Protein AF-A0A957PDN6-F1 (afdb_monomer_lite)

Foldseek 3Di:
DDCPVVDDPVCVPDDDDPLVVVVVCCPDPPDDDPSDPDDDPVPDPVVVVVVVVVVCCVPVNCVVVDDDDPVDDVVVVVVD

Radius of gyration: 20.52 Å; chains: 1; bounding box: 50×41×38 Å

Secondary structure (DSSP, 8-state):
---GGGS-GGGGG----HHHHHHHHHTSTT---SS--PPPGGGS-HHHHHHHHHHHHHHHGGGGGS---TT--HHHHTT-

pLDDT: mean 91.43, std 7.31, range [56.94, 98.62]

Sequence (80 aa):
MSFEHLLADRTGGMKVNAIREILKVVSQPGMISLAGGLPSPDSFPMQIMTELTNTVLTKYGSRALQYDATEGFAPLLTAL

Structure (mmCIF, N/CA/C/O backbone):
data_AF-A0A957PDN6-F1
#
_entry.id   AF-A0A957PDN6-F1
#
loop_
_atom_site.group_PDB
_atom_site.id
_atom_site.type_symbol
_atom_site.label_atom_id
_atom_site.label_alt_id
_atom_site.label_comp_id
_atom_site.label_asym_id
_atom_site.label_entity_id
_atom_site.label_seq_id
_atom_site.pdbx_PDB_ins_code
_atom_site.Cartn_x
_atom_site.Cartn_y
_atom_site.Cartn_z
_atom_site.occupancy
_atom_site.B_iso_or_equiv
_atom_site.auth_seq_id
_atom_site.auth_comp_id
_atom_site.auth_asym_id
_atom_site.auth_atom_id
_atom_site.pdbx_PDB_model_num
ATOM 1 N N . MET A 1 1 ? 31.972 -8.814 -9.351 1.00 56.94 1 MET A N 1
ATOM 2 C CA . MET A 1 1 ? 31.845 -10.196 -8.839 1.00 56.94 1 MET A CA 1
ATOM 3 C C . MET A 1 1 ? 30.680 -10.827 -9.588 1.00 56.94 1 MET A C 1
ATOM 5 O O . MET A 1 1 ? 29.646 -10.178 -9.656 1.00 56.94 1 MET A O 1
ATOM 9 N N . SER A 1 2 ? 30.872 -11.981 -10.234 1.00 81.81 2 SER A N 1
ATOM 10 C CA . SER A 1 2 ? 29.825 -12.671 -11.009 1.00 81.81 2 SER A CA 1
ATOM 11 C C . SER A 1 2 ? 29.096 -13.654 -10.093 1.00 81.81 2 SER A C 1
ATOM 13 O O . SER A 1 2 ? 29.736 -14.499 -9.468 1.00 81.81 2 SER A O 1
ATOM 15 N N . PHE A 1 3 ? 27.775 -13.508 -9.982 1.00 88.69 3 PHE A N 1
ATOM 16 C CA . PHE A 1 3 ? 26.909 -14.338 -9.133 1.00 88.69 3 PHE A CA 1
ATOM 17 C C . PHE A 1 3 ? 25.919 -15.172 -9.950 1.00 88.69 3 PHE A C 1
ATOM 19 O O . PHE A 1 3 ? 25.120 -15.901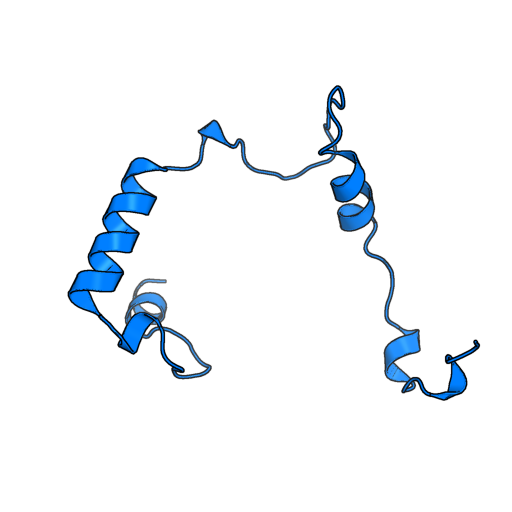 -9.370 1.00 88.69 3 PHE A O 1
ATOM 26 N N . GLU A 1 4 ? 25.960 -15.090 -11.283 1.00 88.38 4 GLU A N 1
ATOM 27 C CA . GLU A 1 4 ? 24.980 -15.735 -12.161 1.00 88.38 4 GLU A CA 1
ATOM 28 C C . GLU A 1 4 ? 24.910 -17.252 -11.941 1.00 88.38 4 GLU A C 1
ATOM 30 O O . GLU A 1 4 ? 23.829 -17.829 -11.964 1.00 88.38 4 GLU A O 1
ATOM 35 N N . HIS A 1 5 ? 26.046 -17.886 -11.644 1.00 90.69 5 HIS A N 1
ATOM 36 C CA . HIS A 1 5 ? 26.148 -19.323 -11.381 1.00 90.69 5 HIS A CA 1
ATOM 37 C C . HIS A 1 5 ? 25.493 -19.780 -10.063 1.00 90.69 5 HIS A C 1
ATOM 39 O O . HIS A 1 5 ? 25.315 -20.977 -9.861 1.00 90.69 5 HIS A O 1
ATOM 45 N N . LEU A 1 6 ? 25.159 -18.855 -9.154 1.00 94.88 6 LEU A N 1
ATOM 46 C CA . LEU A 1 6 ? 24.463 -19.157 -7.896 1.00 94.88 6 LEU A CA 1
ATOM 47 C C . LEU A 1 6 ? 22.939 -19.095 -8.039 1.00 94.88 6 LEU A C 1
ATOM 49 O O . LEU A 1 6 ? 22.213 -19.427 -7.100 1.00 94.88 6 LEU A O 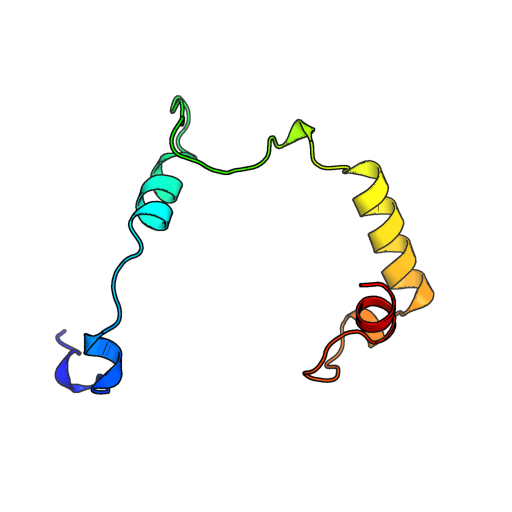1
ATOM 53 N N . LEU A 1 7 ? 22.443 -18.607 -9.175 1.00 94.31 7 LEU A N 1
ATOM 54 C CA . LEU A 1 7 ? 21.020 -18.415 -9.390 1.00 94.31 7 LEU A CA 1
ATOM 55 C C . LEU A 1 7 ? 20.349 -19.733 -9.790 1.00 94.31 7 LEU A C 1
ATOM 57 O O . LEU A 1 7 ? 20.896 -20.528 -10.546 1.00 94.31 7 LEU A O 1
ATOM 61 N N . ALA A 1 8 ? 19.134 -19.954 -9.290 1.00 95.38 8 ALA A N 1
ATOM 62 C CA . ALA A 1 8 ? 18.310 -21.092 -9.687 1.00 95.38 8 ALA A CA 1
ATOM 63 C C . ALA A 1 8 ? 17.686 -20.860 -11.071 1.00 95.38 8 ALA A C 1
ATOM 65 O O . ALA A 1 8 ? 17.240 -19.751 -11.341 1.00 95.38 8 ALA A O 1
ATOM 66 N N . ASP A 1 9 ? 17.508 -21.906 -11.879 1.00 94.44 9 ASP A N 1
ATOM 67 C CA . ASP A 1 9 ? 17.012 -21.825 -13.269 1.00 94.44 9 ASP A CA 1
ATOM 68 C C . ASP A 1 9 ? 15.779 -20.927 -13.475 1.00 94.44 9 ASP A C 1
ATOM 70 O O . ASP A 1 9 ? 15.682 -20.185 -14.454 1.00 94.44 9 ASP A O 1
ATOM 74 N N . ARG A 1 10 ? 14.842 -20.927 -12.515 1.00 93.81 10 ARG A N 1
ATOM 75 C CA . ARG A 1 10 ? 13.632 -20.086 -12.556 1.00 93.81 10 ARG A CA 1
ATOM 76 C C . 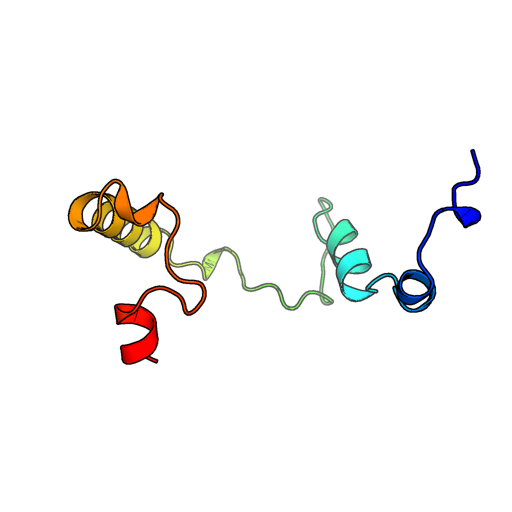ARG A 1 10 ? 13.920 -18.583 -12.656 1.00 93.81 10 ARG A C 1
ATOM 78 O O . ARG A 1 10 ? 13.052 -17.830 -13.093 1.00 93.81 10 ARG A O 1
ATOM 85 N N . THR A 1 11 ? 15.104 -18.123 -12.254 1.00 93.94 11 THR A N 1
ATOM 86 C CA . THR A 1 11 ? 15.476 -16.706 -12.340 1.00 93.94 11 THR A CA 1
ATOM 87 C C . THR A 1 11 ? 15.707 -16.263 -13.780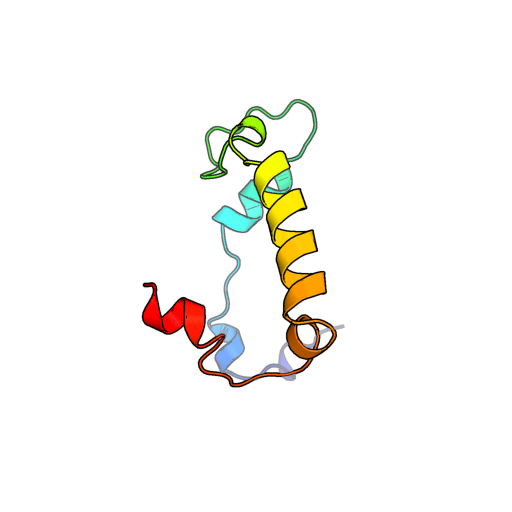 1.00 93.94 11 THR A C 1
ATOM 89 O O . THR A 1 11 ? 15.545 -15.081 -14.063 1.00 93.94 11 THR A O 1
ATOM 92 N N . GLY A 1 12 ? 16.018 -17.178 -14.708 1.00 91.06 12 GLY A N 1
ATOM 93 C CA . GLY A 1 12 ? 16.229 -16.848 -16.122 1.00 91.06 12 GLY A CA 1
ATOM 94 C C . GLY A 1 12 ? 14.986 -16.268 -16.812 1.00 91.06 12 GLY A C 1
ATOM 95 O O . GLY A 1 12 ? 15.103 -15.520 -17.779 1.00 9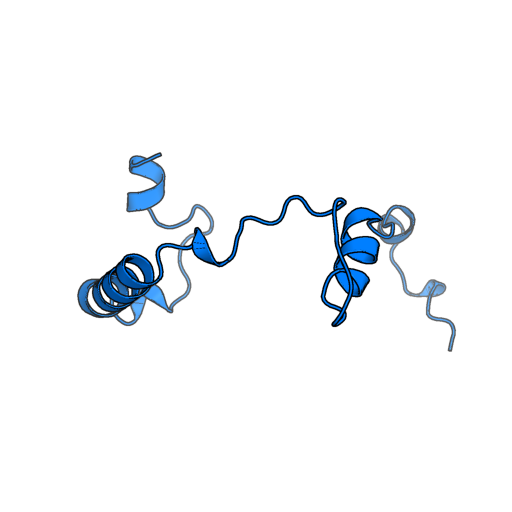1.06 12 GLY A O 1
ATOM 96 N N . GLY A 1 13 ? 13.789 -16.565 -16.294 1.00 90.94 13 GLY A N 1
ATOM 97 C CA . GLY A 1 13 ? 12.529 -15.997 -16.781 1.00 90.94 13 GLY A CA 1
ATOM 98 C C . GLY A 1 13 ? 12.173 -14.628 -16.190 1.00 90.94 13 GLY A C 1
ATOM 99 O O . GLY A 1 13 ? 11.243 -13.981 -16.672 1.00 90.94 13 GLY A O 1
ATOM 100 N N . MET A 1 14 ? 12.878 -14.174 -15.150 1.00 94.44 14 MET A N 1
ATOM 101 C CA . MET A 1 14 ? 12.593 -12.896 -14.499 1.00 94.44 14 MET A CA 1
ATOM 102 C C . MET A 1 14 ? 13.082 -11.739 -15.375 1.00 94.44 14 MET A C 1
ATOM 104 O O . MET A 1 14 ? 14.233 -11.706 -15.801 1.00 94.44 14 MET A O 1
ATOM 108 N N . LYS A 1 15 ? 12.205 -10.766 -15.640 1.00 91.88 15 LYS A N 1
ATOM 109 C CA . LYS A 1 15 ? 12.504 -9.595 -16.475 1.00 91.88 15 LYS A CA 1
ATOM 110 C C . LYS A 1 15 ? 12.189 -8.302 -15.744 1.00 91.88 15 LYS A C 1
ATOM 112 O O . LYS A 1 15 ? 11.345 -8.253 -14.850 1.00 91.88 15 LYS A O 1
ATOM 117 N N . VAL A 1 16 ? 12.847 -7.236 -16.182 1.00 89.31 16 VAL A N 1
ATOM 118 C CA . VAL A 1 16 ? 12.530 -5.876 -15.752 1.00 89.31 16 VAL A CA 1
ATOM 119 C C . VAL A 1 16 ? 11.138 -5.493 -16.262 1.00 89.31 16 VAL A C 1
ATOM 121 O O . VAL A 1 16 ? 10.778 -5.777 -17.404 1.00 89.31 16 VAL A O 1
ATOM 124 N N . ASN A 1 17 ? 10.347 -4.841 -15.411 1.00 90.81 17 ASN A N 1
ATOM 125 C CA . ASN A 1 17 ? 9.036 -4.325 -15.783 1.00 90.81 17 ASN A CA 1
ATOM 126 C C . ASN A 1 17 ? 9.188 -2.897 -16.331 1.00 90.81 17 ASN A C 1
ATOM 128 O O . ASN A 1 17 ? 9.494 -1.976 -15.576 1.00 90.81 17 ASN A O 1
ATOM 132 N N . ALA A 1 18 ? 8.944 -2.713 -17.630 1.00 87.94 18 ALA A N 1
ATOM 133 C CA . ALA A 1 18 ? 9.098 -1.420 -18.300 1.00 87.94 18 ALA A CA 1
ATOM 134 C C . ALA A 1 18 ? 8.226 -0.303 -17.690 1.00 87.94 18 ALA A C 1
ATOM 136 O O . ALA A 1 18 ? 8.689 0.828 -17.571 1.00 87.94 18 ALA A O 1
ATOM 137 N N . ILE A 1 19 ? 7.006 -0.613 -17.230 1.00 87.69 19 ILE A N 1
ATOM 138 C CA . ILE A 1 19 ? 6.126 0.361 -16.556 1.00 87.69 19 ILE A CA 1
ATOM 139 C C . ILE A 1 19 ? 6.769 0.831 -15.245 1.00 87.69 19 ILE A C 1
ATOM 141 O O . ILE A 1 19 ? 6.779 2.025 -14.950 1.00 87.69 19 ILE A O 1
ATOM 145 N N . ARG A 1 20 ? 7.370 -0.087 -14.474 1.00 87.06 20 ARG A N 1
ATOM 146 C CA . ARG A 1 20 ? 8.093 0.272 -13.242 1.00 87.06 20 ARG A CA 1
ATOM 147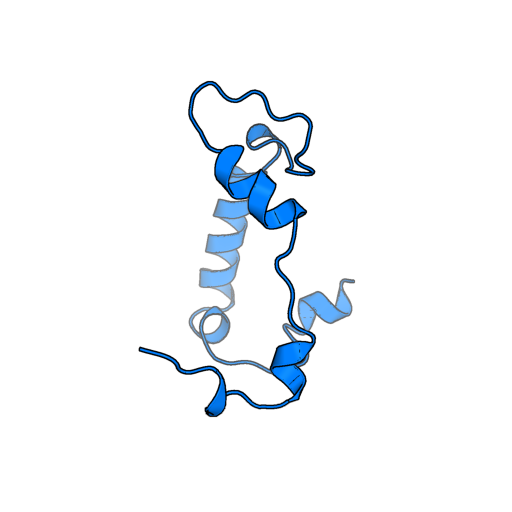 C C . ARG A 1 20 ? 9.321 1.138 -13.518 1.00 87.06 20 ARG A C 1
ATOM 149 O O . ARG A 1 20 ? 9.600 2.014 -12.709 1.00 87.06 20 ARG A O 1
ATOM 156 N N . GLU A 1 21 ? 10.034 0.925 -14.625 1.00 88.31 21 GLU A N 1
ATOM 157 C CA . GLU A 1 21 ? 11.176 1.776 -14.998 1.00 88.31 21 GLU A CA 1
ATOM 158 C C . GLU A 1 21 ? 10.737 3.196 -15.351 1.00 88.31 21 GLU A C 1
ATOM 160 O O . GLU A 1 21 ? 11.348 4.154 -14.884 1.00 88.31 21 GLU A O 1
ATOM 165 N N . ILE A 1 22 ? 9.633 3.338 -16.089 1.00 86.94 22 ILE A N 1
ATOM 166 C CA . ILE A 1 22 ? 9.051 4.647 -16.403 1.00 86.94 22 ILE A CA 1
ATOM 167 C C . ILE A 1 22 ? 8.679 5.382 -15.110 1.00 86.94 22 ILE A C 1
ATOM 169 O O . ILE A 1 22 ? 9.066 6.536 -14.929 1.00 86.94 22 ILE A O 1
ATOM 173 N N . LEU A 1 23 ? 8.005 4.707 -14.170 1.00 85.06 23 LEU A N 1
ATOM 174 C CA . LEU A 1 23 ? 7.581 5.308 -12.898 1.00 85.06 23 LEU A CA 1
ATOM 175 C C . LEU A 1 23 ? 8.738 5.864 -12.050 1.00 85.06 23 LEU A C 1
ATOM 177 O O . LEU A 1 23 ? 8.515 6.809 -11.300 1.00 85.06 23 LEU A O 1
ATOM 181 N N . LYS A 1 24 ? 9.974 5.359 -12.187 1.00 83.69 24 LYS A N 1
ATOM 182 C CA . LYS A 1 24 ? 11.144 5.927 -11.483 1.00 83.69 24 LYS A CA 1
ATOM 183 C C . LYS A 1 24 ? 11.452 7.363 -11.910 1.00 83.69 24 LYS A C 1
ATOM 185 O O . LYS A 1 24 ? 12.000 8.129 -11.124 1.00 83.69 24 LYS A O 1
ATOM 190 N N . VAL A 1 25 ? 11.131 7.709 -13.154 1.00 84.12 25 VAL A N 1
ATOM 191 C CA . VAL A 1 25 ? 11.431 9.017 -13.752 1.00 84.12 25 VAL A CA 1
ATOM 192 C C . VAL A 1 25 ? 10.239 9.970 -13.615 1.00 84.12 25 VAL A C 1
ATOM 194 O O . VAL A 1 25 ? 10.424 11.180 -13.543 1.00 84.12 25 VAL A O 1
ATOM 197 N N . VAL A 1 26 ? 9.017 9.436 -13.501 1.00 83.12 26 VAL A N 1
ATOM 198 C CA . VAL A 1 26 ? 7.776 10.220 -13.337 1.00 83.12 26 VAL A CA 1
ATOM 199 C C . VAL A 1 26 ? 7.804 11.133 -12.108 1.00 83.12 26 VAL A C 1
ATOM 201 O O . VAL A 1 26 ? 7.237 12.218 -12.151 1.00 83.12 26 VAL A O 1
ATOM 204 N N . SER A 1 27 ? 8.488 10.730 -11.038 1.00 76.69 27 SER A N 1
ATOM 205 C CA . SER A 1 27 ? 8.581 11.503 -9.792 1.00 76.69 27 SER A CA 1
ATOM 206 C C . SER A 1 27 ? 9.593 12.656 -9.839 1.00 76.69 27 SER A C 1
ATOM 208 O O . SER A 1 27 ? 9.778 13.342 -8.834 1.00 76.69 27 SER A O 1
ATOM 210 N N . GLN A 1 28 ? 10.307 12.848 -10.954 1.00 85.50 28 GLN A N 1
ATOM 211 C CA . GLN A 1 28 ? 11.313 13.902 -11.068 1.00 85.50 28 GLN A CA 1
ATOM 212 C C . GLN A 1 28 ? 10.648 15.287 -11.150 1.00 85.50 28 GLN A C 1
ATOM 214 O O . GLN A 1 28 ? 9.733 15.474 -11.956 1.00 85.50 28 GLN A O 1
ATOM 219 N N . PRO A 1 29 ? 11.107 16.282 -10.366 1.00 86.25 29 PRO A N 1
ATOM 220 C CA . PRO A 1 29 ? 10.590 17.644 -10.460 1.00 86.25 29 PRO A CA 1
ATOM 221 C C . PRO A 1 29 ? 10.658 18.182 -11.896 1.00 86.25 29 PRO A C 1
ATOM 223 O O . PRO A 1 29 ? 11.690 18.081 -12.554 1.00 86.25 29 PRO A O 1
ATOM 226 N N . GLY A 1 30 ? 9.555 18.758 -12.378 1.00 87.50 30 GLY A N 1
ATOM 227 C CA . GLY A 1 30 ? 9.439 19.290 -13.742 1.00 87.50 30 GLY A CA 1
ATOM 228 C C . GLY A 1 30 ? 9.010 18.273 -14.808 1.00 87.50 30 GLY A C 1
ATOM 229 O O . GLY A 1 30 ? 8.745 18.673 -15.939 1.00 87.50 30 GLY A O 1
ATOM 230 N N . MET A 1 31 ? 8.889 16.983 -14.472 1.00 86.44 31 MET A N 1
ATOM 231 C CA . MET A 1 31 ? 8.351 15.968 -15.378 1.00 86.44 31 MET A CA 1
ATOM 232 C C . MET A 1 31 ? 6.823 16.073 -15.485 1.00 86.44 31 MET A C 1
ATOM 234 O O . MET A 1 31 ? 6.119 16.075 -14.477 1.00 86.44 31 MET A O 1
ATOM 238 N N . ILE A 1 32 ? 6.297 16.083 -16.713 1.00 86.94 32 ILE A N 1
ATOM 239 C CA . ILE A 1 32 ? 4.862 15.923 -16.984 1.00 86.94 32 ILE A CA 1
ATOM 240 C C . ILE A 1 32 ? 4.650 14.501 -17.497 1.00 86.94 32 ILE A C 1
ATOM 242 O O . ILE A 1 32 ? 4.953 14.188 -18.648 1.00 86.94 32 ILE A O 1
ATOM 246 N N . SER A 1 33 ? 4.152 13.619 -16.633 1.00 82.88 33 SER A N 1
ATOM 247 C CA . SER A 1 33 ? 3.903 12.224 -16.996 1.00 82.88 33 SER A CA 1
ATOM 248 C C . SER A 1 33 ? 2.484 12.016 -17.508 1.00 82.88 33 SER A C 1
ATOM 250 O O . SER A 1 33 ? 1.521 12.182 -16.767 1.00 82.88 33 SER A O 1
ATOM 252 N N . LEU A 1 34 ? 2.375 11.566 -18.759 1.00 84.81 34 LEU A N 1
ATOM 253 C CA . LEU A 1 34 ? 1.144 11.016 -19.343 1.00 84.81 34 LEU A CA 1
ATOM 254 C C . LEU A 1 34 ? 1.168 9.478 -19.404 1.00 84.81 34 LEU A C 1
ATOM 256 O O . LEU A 1 34 ? 0.267 8.858 -19.959 1.00 84.81 34 LEU A O 1
ATOM 260 N N . ALA A 1 35 ? 2.227 8.859 -18.875 1.00 76.94 35 ALA A N 1
ATOM 261 C CA . ALA A 1 35 ? 2.455 7.418 -18.946 1.00 76.94 35 ALA A CA 1
ATOM 262 C C . ALA A 1 35 ? 1.903 6.658 -17.727 1.00 76.94 35 ALA A C 1
ATOM 264 O O . ALA A 1 35 ? 1.733 5.441 -17.779 1.00 76.94 35 ALA A O 1
ATOM 265 N N . GLY A 1 36 ? 1.682 7.353 -16.607 1.00 68.62 36 GLY A N 1
ATOM 266 C CA . GLY A 1 36 ? 1.287 6.738 -15.343 1.00 68.62 36 GLY A CA 1
ATOM 267 C C . GLY A 1 36 ? -0.222 6.531 -15.223 1.00 68.62 36 GLY A C 1
ATOM 268 O O . GLY A 1 36 ? -0.987 7.474 -15.370 1.00 68.62 36 GLY A O 1
ATOM 269 N N . GLY A 1 37 ? -0.644 5.321 -14.844 1.00 78.44 37 GLY A N 1
ATOM 270 C CA . GLY A 1 37 ? -1.992 5.033 -14.326 1.00 78.44 37 GLY A CA 1
ATOM 271 C C . GLY A 1 37 ? -2.128 5.347 -12.831 1.00 78.44 37 GLY A C 1
ATOM 272 O O . GLY A 1 37 ? -2.756 4.588 -12.097 1.00 78.44 37 GLY A O 1
ATOM 273 N N . LEU A 1 38 ? -1.454 6.400 -12.360 1.00 83.25 38 LEU A N 1
ATOM 274 C CA . LEU A 1 38 ? -1.473 6.812 -10.958 1.00 83.25 38 LEU A CA 1
ATOM 275 C C . LEU A 1 38 ? -2.745 7.632 -10.697 1.00 83.25 38 LEU A C 1
ATOM 277 O O . LEU A 1 38 ? -2.999 8.587 -11.433 1.00 83.25 38 LEU A O 1
ATOM 281 N N . PRO A 1 39 ? -3.534 7.308 -9.660 1.00 88.19 39 PRO A N 1
ATOM 282 C CA . PRO A 1 39 ? -4.613 8.182 -9.219 1.00 88.19 39 PRO A CA 1
ATOM 283 C C . PRO A 1 39 ? -4.080 9.567 -8.835 1.00 88.19 39 PRO A C 1
ATOM 285 O O . PRO A 1 39 ? -2.947 9.696 -8.364 1.00 88.19 39 PRO A O 1
ATOM 288 N N . SER A 1 40 ? -4.910 10.598 -8.999 1.00 89.25 40 SER A N 1
ATOM 289 C CA . SER A 1 40 ? -4.571 11.942 -8.522 1.00 89.25 40 SER A CA 1
ATOM 290 C C . SER A 1 40 ? -4.369 11.927 -6.998 1.00 89.25 40 SER A C 1
ATOM 292 O O . SER A 1 40 ? -5.240 11.395 -6.303 1.00 89.25 40 SER A O 1
ATOM 294 N N . PRO A 1 41 ? -3.299 12.533 -6.449 1.00 89.50 41 PRO A N 1
ATOM 295 C CA . PRO A 1 41 ? -3.121 12.659 -5.001 1.00 89.50 41 PRO A CA 1
ATOM 296 C C . PRO A 1 41 ? -4.316 13.322 -4.304 1.00 89.50 41 PRO A C 1
ATOM 298 O O . PRO A 1 41 ? -4.715 12.892 -3.225 1.00 89.50 41 PRO A O 1
ATOM 301 N N . ASP A 1 42 ? -4.945 14.297 -4.965 1.00 93.75 42 ASP A N 1
ATOM 302 C CA . ASP A 1 42 ? -6.105 15.025 -4.434 1.00 93.75 42 ASP A CA 1
ATOM 303 C C . ASP A 1 42 ? -7.370 14.158 -4.363 1.00 93.75 42 ASP A C 1
ATOM 305 O O . ASP A 1 42 ? -8.328 14.501 -3.675 1.00 93.75 42 ASP A O 1
ATOM 309 N N . SER A 1 43 ? -7.389 13.020 -5.067 1.00 95.06 43 SER A N 1
ATOM 310 C CA . SER A 1 43 ? -8.504 12.069 -5.002 1.00 95.06 43 SER A CA 1
ATOM 311 C C . SER A 1 43 ? -8.452 11.163 -3.772 1.00 95.06 43 SER A C 1
ATOM 313 O O . SER A 1 43 ? -9.428 10.468 -3.484 1.00 95.06 43 SER A O 1
ATOM 315 N N . PHE A 1 44 ? -7.339 11.150 -3.031 1.00 95.94 44 PHE A N 1
ATOM 316 C CA . PHE A 1 44 ? -7.222 10.316 -1.844 1.00 95.94 44 PHE A CA 1
ATOM 317 C C . PHE A 1 44 ? -8.039 10.901 -0.679 1.00 95.94 44 PHE A C 1
ATOM 319 O O . PHE A 1 44 ? -7.818 12.048 -0.284 1.00 95.94 44 PHE A O 1
ATOM 326 N N . PRO A 1 45 ? -8.965 10.127 -0.075 1.00 96.94 45 PRO A N 1
ATOM 327 C CA . PRO A 1 45 ? -9.857 10.618 0.973 1.00 96.94 45 PRO A CA 1
ATOM 328 C C . PRO A 1 45 ? -9.137 10.679 2.332 1.00 96.94 45 PRO A C 1
ATOM 330 O O . PRO A 1 45 ? -9.423 9.907 3.247 1.00 96.94 45 PRO A O 1
ATOM 333 N N . MET A 1 46 ? -8.180 11.601 2.472 1.00 97.56 46 MET A N 1
ATOM 334 C CA . MET A 1 46 ? -7.246 11.661 3.607 1.00 97.56 46 MET A CA 1
ATOM 335 C C . MET A 1 46 ? -7.927 11.782 4.976 1.00 97.56 46 MET A C 1
ATOM 337 O O . MET A 1 46 ? -7.445 11.211 5.959 1.00 97.56 46 MET A O 1
ATOM 341 N N . GLN A 1 47 ? -9.065 12.477 5.044 1.00 97.88 47 GLN A N 1
ATOM 342 C CA . GLN A 1 47 ? -9.841 12.589 6.278 1.00 97.88 47 GLN A CA 1
ATOM 343 C C . GLN A 1 47 ? -10.396 11.224 6.709 1.00 97.88 47 GLN A C 1
ATOM 345 O O . GLN A 1 47 ? -10.129 10.768 7.821 1.00 97.88 47 GLN A O 1
ATOM 350 N N . ILE A 1 48 ? -11.087 10.534 5.798 1.00 98.12 48 ILE A N 1
ATOM 351 C CA . ILE A 1 48 ? -11.685 9.218 6.059 1.00 98.12 48 ILE A CA 1
ATOM 352 C C . ILE A 1 48 ? -10.593 8.195 6.391 1.00 98.12 48 ILE A C 1
ATOM 354 O O . ILE A 1 48 ? -10.751 7.399 7.312 1.00 98.12 48 ILE A O 1
ATOM 358 N N . MET A 1 49 ? -9.451 8.241 5.697 1.00 98.00 49 MET A N 1
ATOM 359 C CA . MET A 1 49 ? -8.314 7.358 5.981 1.00 98.00 49 MET A CA 1
ATOM 360 C C . MET A 1 49 ? -7.802 7.520 7.417 1.00 98.00 49 MET A C 1
ATOM 362 O O . MET A 1 49 ? -7.552 6.524 8.099 1.00 98.00 49 MET A O 1
ATOM 366 N N . THR A 1 50 ? -7.685 8.759 7.900 1.00 98.38 50 THR A N 1
ATOM 367 C CA . THR A 1 50 ? -7.268 9.048 9.281 1.00 98.38 50 THR A CA 1
ATOM 368 C C . THR A 1 50 ? -8.279 8.508 10.294 1.00 98.38 50 THR A C 1
ATOM 370 O O . THR A 1 50 ? -7.906 7.816 11.244 1.00 98.38 50 THR A O 1
ATOM 373 N N . GLU A 1 51 ? -9.569 8.774 10.077 1.00 98.62 51 GLU A N 1
ATOM 374 C CA . GLU A 1 51 ? -10.653 8.328 10.961 1.00 98.62 51 GLU A CA 1
ATOM 375 C C . GLU A 1 51 ? -10.744 6.796 11.038 1.00 98.62 51 GLU A C 1
ATOM 377 O O . GLU A 1 51 ? -10.817 6.217 12.129 1.00 98.62 51 GLU A O 1
ATOM 382 N N . LEU A 1 52 ? -10.679 6.115 9.891 1.00 98.12 52 LEU A N 1
ATOM 383 C CA . LEU A 1 52 ? -10.725 4.655 9.827 1.00 98.12 52 LEU A CA 1
ATOM 384 C C . LEU A 1 52 ? -9.487 4.014 10.455 1.00 98.12 52 LEU A C 1
ATOM 386 O O . LEU A 1 52 ? -9.621 3.009 11.150 1.00 98.12 52 LEU A O 1
ATOM 390 N N . THR A 1 53 ? -8.302 4.606 10.280 1.00 98.06 53 THR A N 1
ATOM 391 C CA . THR A 1 53 ? -7.073 4.108 10.919 1.00 98.06 53 THR A CA 1
ATOM 392 C C . THR A 1 53 ? -7.204 4.137 12.440 1.00 98.06 53 THR A C 1
ATOM 394 O O . THR A 1 53 ? -6.978 3.120 13.097 1.00 98.06 53 THR A O 1
ATOM 397 N N . ASN A 1 54 ? -7.661 5.259 13.005 1.00 98.38 54 ASN A N 1
ATOM 398 C CA . ASN A 1 54 ? -7.933 5.362 14.441 1.00 98.38 54 ASN A CA 1
ATOM 399 C C . ASN A 1 54 ? -8.984 4.339 14.888 1.00 98.38 54 ASN A C 1
ATOM 401 O O . ASN A 1 54 ? -8.783 3.633 15.873 1.00 98.38 54 ASN A O 1
ATOM 405 N N . THR A 1 55 ? -10.069 4.198 14.125 1.00 98.31 55 THR A N 1
ATOM 406 C CA . THR A 1 55 ? -11.136 3.229 14.414 1.00 98.31 55 THR A CA 1
ATOM 407 C C . THR A 1 55 ? -10.604 1.799 14.472 1.00 98.31 55 THR A C 1
ATOM 409 O O . THR A 1 55 ? -10.941 1.055 15.393 1.00 98.31 55 THR A O 1
ATOM 412 N N . VAL A 1 56 ? -9.753 1.405 13.521 1.00 97.88 56 VAL A N 1
ATOM 413 C CA . VAL A 1 56 ? -9.147 0.068 13.481 1.00 97.88 56 VAL A CA 1
ATOM 414 C C . VAL A 1 56 ? -8.262 -0.161 14.703 1.00 97.88 56 VAL A C 1
ATOM 416 O O . VAL A 1 56 ? -8.405 -1.188 15.369 1.00 97.88 56 VAL A O 1
ATOM 419 N N . LEU A 1 57 ? -7.400 0.803 15.035 1.00 98.25 57 LEU A N 1
ATOM 420 C CA . LEU A 1 57 ? -6.500 0.700 16.183 1.00 98.25 57 LEU A CA 1
ATOM 421 C C . LEU A 1 57 ? -7.262 0.649 17.512 1.00 98.25 57 LEU A C 1
ATOM 423 O O . LEU A 1 57 ? -6.911 -0.143 18.381 1.00 98.25 57 LEU A O 1
ATOM 427 N N . THR A 1 58 ? -8.336 1.425 17.670 1.00 98.25 58 THR A N 1
ATOM 428 C CA . THR A 1 58 ? -9.165 1.394 18.883 1.00 98.25 58 THR A CA 1
ATOM 429 C C . THR A 1 58 ? -10.001 0.118 18.984 1.00 98.25 58 THR A C 1
ATOM 431 O O . THR A 1 58 ? -10.111 -0.455 20.064 1.00 98.25 58 THR A O 1
ATOM 434 N N . LYS A 1 59 ? -10.595 -0.348 17.878 1.00 97.88 59 LYS A N 1
ATOM 435 C CA . LYS A 1 59 ? -11.527 -1.487 17.884 1.00 97.88 59 LYS A CA 1
ATOM 436 C C . LYS A 1 59 ? -10.823 -2.841 17.938 1.00 97.88 59 LYS A C 1
ATOM 438 O O . LYS A 1 59 ? -11.300 -3.744 18.618 1.00 97.88 59 LYS A O 1
ATOM 443 N N . TYR A 1 60 ? -9.734 -3.000 17.189 1.00 96.19 60 TYR A N 1
ATOM 444 C CA . TYR A 1 60 ? -9.045 -4.285 17.033 1.00 96.19 60 TYR A CA 1
ATOM 445 C C . TYR A 1 60 ? -7.700 -4.336 17.772 1.00 96.19 60 TYR A C 1
ATOM 447 O O . TYR A 1 60 ? -7.174 -5.427 17.994 1.00 96.19 60 TYR A O 1
ATOM 455 N N . GLY A 1 61 ? -7.156 -3.190 18.199 1.00 96.62 61 GLY A N 1
ATOM 456 C CA . GLY A 1 61 ? -5.968 -3.122 19.049 1.00 96.62 61 GLY A CA 1
ATOM 457 C C . GLY A 1 61 ? -4.755 -3.832 18.450 1.00 96.62 61 GLY A C 1
ATOM 458 O O . GLY A 1 61 ? -4.482 -3.744 17.253 1.00 96.62 61 GLY A O 1
ATOM 459 N N . SER A 1 62 ? -4.037 -4.581 19.289 1.00 97.12 62 SER A N 1
ATOM 460 C CA . SER A 1 62 ? -2.842 -5.333 18.890 1.00 97.12 62 SER A CA 1
ATOM 461 C C . SER A 1 62 ? -3.110 -6.396 17.825 1.00 97.12 62 SER A C 1
ATOM 463 O O . SER A 1 62 ? -2.195 -6.733 17.078 1.00 97.12 62 SER A O 1
ATOM 465 N N . ARG A 1 63 ? -4.349 -6.894 17.695 1.00 95.44 63 ARG A N 1
ATOM 466 C CA . ARG A 1 63 ? -4.699 -7.865 16.652 1.00 95.44 63 ARG A CA 1
ATOM 467 C C . ARG A 1 63 ? -4.534 -7.277 15.249 1.00 95.44 63 ARG A C 1
ATOM 469 O O . ARG A 1 63 ? -4.135 -8.005 14.353 1.00 95.44 63 ARG A O 1
ATOM 476 N N . ALA A 1 64 ? -4.766 -5.975 15.063 1.00 96.94 64 ALA A N 1
ATOM 477 C CA . ALA A 1 64 ? -4.543 -5.313 13.773 1.00 96.94 64 ALA A CA 1
ATOM 478 C C . ALA A 1 64 ? -3.059 -5.261 13.357 1.00 96.94 64 ALA A C 1
ATOM 480 O O . ALA A 1 64 ? -2.761 -4.972 12.203 1.00 96.94 64 ALA A O 1
ATOM 481 N N . LEU A 1 65 ? -2.136 -5.511 14.293 1.00 97.19 65 LEU A N 1
ATOM 482 C CA . LEU A 1 65 ? -0.687 -5.425 14.097 1.00 97.19 65 LEU A CA 1
ATOM 483 C C . LEU A 1 65 ? 0.016 -6.786 14.234 1.00 97.19 65 LEU A C 1
ATOM 485 O O . LEU A 1 65 ? 1.241 -6.848 14.161 1.00 97.19 65 LEU A O 1
ATOM 489 N N . GLN A 1 66 ? -0.738 -7.859 14.476 1.00 97.50 66 GLN A N 1
ATOM 490 C CA . GLN A 1 66 ? -0.214 -9.206 14.687 1.00 97.50 66 GLN A CA 1
ATOM 491 C C . GLN A 1 66 ? -0.430 -10.070 13.441 1.00 97.50 66 GLN A C 1
ATOM 493 O O . GLN A 1 66 ? -1.292 -9.780 12.614 1.00 97.50 66 GLN A O 1
ATOM 498 N N . TYR A 1 67 ? 0.341 -11.152 13.327 1.00 97.12 67 TYR A N 1
ATOM 499 C CA . TYR A 1 67 ? 0.064 -12.219 12.372 1.00 97.12 67 TYR A CA 1
ATOM 500 C C . TYR A 1 67 ? -1.398 -12.676 12.437 1.00 97.12 67 TYR A C 1
ATOM 502 O O . TYR A 1 67 ? -1.975 -12.820 13.517 1.00 97.12 67 TYR A O 1
ATOM 510 N N . ASP A 1 68 ? -1.958 -12.948 11.265 1.00 94.62 68 ASP A N 1
ATOM 511 C CA . ASP A 1 68 ? -3.309 -13.473 11.091 1.00 94.62 68 ASP A CA 1
ATOM 512 C C . ASP A 1 68 ? -3.296 -14.548 9.985 1.00 94.62 68 ASP A C 1
ATOM 514 O O . ASP A 1 68 ? -2.243 -14.884 9.429 1.00 94.62 68 ASP A O 1
ATOM 518 N N . ALA A 1 69 ? -4.460 -15.120 9.698 1.00 95.69 69 ALA A N 1
ATOM 519 C CA . ALA A 1 69 ? -4.653 -16.152 8.688 1.00 95.69 69 ALA A CA 1
ATOM 520 C C . ALA A 1 69 ? -4.237 -15.687 7.277 1.00 95.69 69 ALA A C 1
ATOM 522 O O . ALA A 1 69 ? -4.377 -14.516 6.919 1.00 95.69 69 ALA A O 1
ATOM 523 N N . THR A 1 70 ? -3.756 -16.624 6.451 1.00 97.31 70 THR A N 1
ATOM 524 C CA . THR A 1 70 ? -3.290 -16.327 5.079 1.00 97.31 70 THR A CA 1
ATOM 525 C C . THR A 1 70 ? -4.438 -15.873 4.177 1.00 97.31 70 THR A C 1
ATOM 527 O O . THR A 1 70 ? -4.244 -15.066 3.272 1.00 97.31 70 THR A O 1
ATOM 530 N N . GLU A 1 71 ? -5.643 -16.364 4.451 1.00 96.81 71 GLU A N 1
ATOM 531 C CA . GLU A 1 71 ? -6.888 -16.039 3.764 1.00 96.81 71 GLU A CA 1
ATOM 532 C C . GLU A 1 71 ? -7.271 -14.559 3.921 1.00 96.81 71 GLU A C 1
ATOM 534 O O . GLU A 1 71 ? -7.935 -14.003 3.048 1.00 96.81 71 GLU A O 1
ATOM 539 N N . GLY A 1 72 ? -6.824 -13.905 4.999 1.00 95.56 72 GLY A N 1
ATOM 540 C CA . GLY A 1 72 ? -7.031 -12.482 5.254 1.00 95.56 72 GLY A CA 1
ATOM 541 C C . GLY A 1 72 ? -8.107 -12.165 6.296 1.00 95.56 72 GLY A C 1
ATOM 542 O O . GLY A 1 72 ? -8.650 -13.028 6.985 1.00 95.56 72 GLY A O 1
ATOM 543 N N . PHE A 1 73 ? -8.402 -10.871 6.443 1.00 95.44 73 PHE A N 1
ATOM 544 C CA . PHE A 1 73 ? -9.309 -10.361 7.471 1.00 95.44 73 PHE A CA 1
ATOM 545 C C . PHE A 1 73 ? -10.769 -10.742 7.176 1.00 95.44 73 PHE A C 1
ATOM 547 O O . PHE A 1 73 ? -11.379 -10.212 6.248 1.00 95.44 73 PHE A O 1
ATOM 554 N N . ALA A 1 74 ? -11.348 -11.627 7.994 1.00 94.50 74 ALA A N 1
ATOM 555 C CA . ALA A 1 74 ? -12.661 -12.227 7.732 1.00 94.50 74 ALA A CA 1
ATOM 556 C C . ALA A 1 74 ? -13.797 -11.224 7.421 1.00 94.50 74 ALA A C 1
ATOM 558 O O . ALA A 1 74 ? -14.516 -11.460 6.451 1.00 94.50 74 ALA A O 1
ATOM 559 N N . PRO A 1 75 ? -13.954 -10.086 8.134 1.00 94.44 75 PRO A N 1
ATOM 560 C CA . PRO A 1 75 ? -14.991 -9.110 7.791 1.00 94.44 75 PRO A CA 1
ATOM 561 C C . PRO A 1 75 ? -14.847 -8.500 6.392 1.00 94.44 75 PRO A C 1
ATOM 563 O O . PRO A 1 75 ? -15.856 -8.138 5.795 1.00 94.44 75 PRO A O 1
ATOM 566 N N . LEU A 1 76 ? -13.622 -8.394 5.859 1.00 96.06 76 LEU A N 1
ATOM 567 C CA . LEU A 1 76 ? -13.397 -7.935 4.487 1.00 96.06 76 LEU A CA 1
ATOM 568 C C . LEU A 1 76 ? -13.823 -9.005 3.475 1.00 96.06 76 LEU A C 1
ATOM 570 O O . LEU A 1 76 ? -14.478 -8.674 2.495 1.00 96.06 76 LEU A O 1
ATOM 574 N N . LEU A 1 77 ? -13.508 -10.277 3.739 1.00 96.00 77 LEU A N 1
ATOM 575 C CA . LEU A 1 77 ? -13.885 -11.396 2.866 1.00 96.00 77 LEU A CA 1
ATOM 576 C C . LEU A 1 77 ? -15.402 -11.551 2.727 1.00 96.00 77 LEU A C 1
ATOM 578 O O . LEU A 1 77 ? -15.875 -11.954 1.676 1.00 96.00 77 LEU A O 1
ATOM 582 N N . THR A 1 78 ? -16.163 -11.242 3.777 1.00 96.75 78 THR A N 1
ATOM 583 C CA . THR A 1 78 ? -17.634 -11.299 3.739 1.00 96.75 78 THR A CA 1
ATOM 584 C C . THR A 1 78 ? -18.288 -10.055 3.140 1.00 96.75 78 THR A C 1
ATOM 586 O O . THR A 1 78 ? -19.487 -10.075 2.879 1.00 96.75 78 THR A O 1
ATOM 589 N N . ALA A 1 79 ? -17.545 -8.953 3.011 1.00 95.69 79 ALA A N 1
ATOM 590 C CA . ALA A 1 79 ? -18.068 -7.674 2.533 1.00 95.69 79 ALA A CA 1
ATOM 591 C C . ALA A 1 79 ? -17.844 -7.441 1.028 1.00 95.69 79 ALA A C 1
ATOM 593 O O . ALA A 1 79 ? -18.460 -6.531 0.472 1.00 95.69 79 ALA A O 1
ATOM 594 N N . LEU A 1 80 ? -16.957 -8.221 0.402 1.00 89.50 80 LEU A N 1
ATOM 595 C CA . LEU A 1 80 ? -16.660 -8.222 -1.035 1.00 89.50 80 LEU A CA 1
ATOM 596 C C . LEU A 1 80 ? -17.410 -9.354 -1.742 1.00 89.50 80 LEU A C 1
ATOM 598 O O . LEU A 1 80 ? -17.785 -9.138 -2.915 1.00 89.50 80 LEU A O 1
#